Protein AF-A0A269XFL7-F1 (afdb_monomer_lite)

pLDDT: mean 87.85, std 7.82, range [61.16, 95.75]

Secondary structure (DSSP, 8-state):
----------SS-HHHHHHHHHHHHHHHHHHHHHHHHHHHHHHHH-----S-TT--SEEEE-SSS-EEEETTT--EES---

Sequence (81 aa):
PTGIVVNNQNERSQIKNREAAMKMLKSKLYQLKLEEQEREMAEIRGEQKEIGWGSQIRSYVFHPYSMVKDHRTNEETGKVD

Structure (mmCIF, N/CA/C/O backbone):
data_AF-A0A269XFL7-F1
#
_entry.id   AF-A0A269XFL7-F1
#
loop_
_atom_site.group_PDB
_atom_site.id
_atom_site.type_symbol
_atom_site.label_atom_id
_atom_site.label_alt_id
_atom_site.label_comp_id
_atom_site.label_asym_id
_atom_site.label_entity_id
_atom_site.label_seq_id
_atom_site.pdbx_PDB_ins_code
_atom_site.Cartn_x
_atom_site.Cartn_y
_atom_site.Cartn_z
_atom_site.occupancy
_atom_site.B_iso_or_equiv
_atom_site.auth_seq_id
_atom_site.auth_comp_id
_atom_site.auth_asym_id
_atom_site.auth_atom_id
_atom_site.pdbx_PDB_model_num
ATOM 1 N N . PRO A 1 1 ? -18.782 10.951 1.268 1.00 67.06 1 PRO A N 1
ATOM 2 C CA . PRO A 1 1 ? -18.075 10.184 2.331 1.00 67.06 1 PRO A CA 1
ATOM 3 C C . PRO A 1 1 ? -17.981 8.694 1.943 1.00 67.06 1 PRO A C 1
ATOM 5 O O . PRO A 1 1 ? -18.890 8.233 1.266 1.00 67.06 1 PRO A O 1
ATOM 8 N N . THR A 1 2 ? -16.923 7.962 2.336 1.00 81.88 2 THR A N 1
ATOM 9 C CA . THR A 1 2 ? -16.575 6.586 1.873 1.00 81.88 2 THR A CA 1
ATOM 10 C C . THR A 1 2 ? -17.614 5.489 2.157 1.00 81.88 2 THR A C 1
ATOM 12 O O . THR A 1 2 ? -17.423 4.349 1.755 1.00 81.88 2 THR A O 1
ATOM 15 N N . GLY A 1 3 ? -18.705 5.793 2.865 1.00 87.69 3 GLY A N 1
ATOM 16 C CA . GLY A 1 3 ? -19.791 4.844 3.143 1.00 87.69 3 GLY A CA 1
ATOM 17 C C . GLY A 1 3 ? -19.463 3.760 4.177 1.00 87.69 3 GLY A C 1
ATOM 18 O O . GLY A 1 3 ? -20.325 2.944 4.485 1.00 87.69 3 GLY A O 1
ATOM 19 N N . ILE A 1 4 ? -18.251 3.745 4.746 1.00 89.88 4 ILE A N 1
ATOM 20 C CA . ILE A 1 4 ? -17.843 2.741 5.736 1.00 89.88 4 ILE A CA 1
ATOM 21 C C . ILE A 1 4 ? -18.567 2.989 7.063 1.00 89.88 4 ILE A C 1
ATOM 23 O O . ILE A 1 4 ? -18.368 4.014 7.716 1.00 89.88 4 ILE A O 1
ATOM 27 N N . VAL A 1 5 ? -19.362 2.005 7.484 1.00 91.56 5 VAL A N 1
ATOM 28 C CA . VAL A 1 5 ? -20.070 1.998 8.769 1.00 91.56 5 VAL A CA 1
ATOM 29 C C . VAL A 1 5 ? -19.366 1.057 9.750 1.00 91.56 5 VAL A C 1
ATOM 31 O O . VAL A 1 5 ? -18.910 -0.034 9.392 1.00 91.56 5 VAL A O 1
ATOM 34 N N . VAL A 1 6 ? -19.258 1.485 11.008 1.00 89.88 6 VAL A N 1
ATOM 35 C CA . VAL A 1 6 ? -18.695 0.694 12.109 1.00 89.88 6 VAL A CA 1
ATOM 36 C C . VAL A 1 6 ? -19.625 0.785 13.309 1.00 89.88 6 VAL A C 1
ATOM 38 O O . VAL A 1 6 ? -19.978 1.881 13.732 1.00 89.88 6 VAL A O 1
ATOM 41 N N . ASN A 1 7 ? -19.964 -0.371 13.878 1.00 90.38 7 ASN A N 1
ATOM 42 C CA . ASN A 1 7 ? -20.768 -0.486 15.090 1.00 90.38 7 ASN A CA 1
ATOM 43 C C . ASN A 1 7 ? -19.924 -1.100 16.212 1.00 90.38 7 ASN A C 1
ATOM 45 O O . ASN A 1 7 ? -19.113 -1.989 15.959 1.00 90.38 7 ASN A O 1
ATOM 49 N N . ASN A 1 8 ? -20.119 -0.633 17.447 1.00 90.38 8 ASN A N 1
ATOM 50 C CA . ASN A 1 8 ? -19.460 -1.183 18.629 1.00 90.38 8 ASN A CA 1
ATOM 51 C C . ASN A 1 8 ? -20.400 -1.142 19.843 1.00 90.38 8 ASN A C 1
ATOM 53 O O . ASN A 1 8 ? -20.952 -0.085 20.153 1.00 90.38 8 ASN A O 1
ATOM 57 N N . GLN A 1 9 ? -20.560 -2.281 20.520 1.00 90.75 9 GLN A N 1
ATOM 58 C CA . GLN A 1 9 ? -21.449 -2.462 21.679 1.00 90.75 9 GLN A CA 1
ATOM 59 C C . GLN A 1 9 ? -20.752 -3.180 22.851 1.00 90.75 9 GLN A C 1
ATOM 61 O O . GLN A 1 9 ? -21.417 -3.681 23.751 1.00 90.75 9 GLN A O 1
ATOM 66 N N . ASN A 1 10 ? -19.419 -3.249 22.845 1.00 89.81 10 ASN A N 1
ATOM 67 C CA . ASN A 1 10 ? -18.669 -4.092 23.781 1.00 89.81 10 ASN A CA 1
ATOM 68 C C . ASN A 1 10 ? -18.682 -3.579 25.230 1.00 89.81 10 ASN A C 1
ATOM 70 O O . ASN A 1 10 ? -18.584 -4.370 26.163 1.00 89.81 10 ASN A O 1
ATOM 74 N N . GLU A 1 11 ? -18.780 -2.267 25.436 1.00 92.06 11 GLU A N 1
ATOM 75 C CA . GLU A 1 11 ? -18.717 -1.647 26.760 1.00 92.06 11 GLU A CA 1
ATOM 76 C C . GLU A 1 11 ? -20.090 -1.146 27.212 1.00 92.06 11 GLU A C 1
ATOM 78 O O . GLU A 1 11 ? -20.918 -0.708 26.413 1.00 92.06 11 GLU A O 1
ATOM 83 N N . ARG A 1 12 ? -20.305 -1.091 28.531 1.00 91.62 12 ARG A N 1
ATOM 84 C CA . ARG A 1 12 ? -21.504 -0.456 29.109 1.00 91.62 12 ARG A CA 1
ATOM 85 C C . ARG A 1 12 ? -21.530 1.063 28.878 1.00 91.62 12 ARG A C 1
ATOM 87 O O . ARG A 1 12 ? -22.598 1.666 28.850 1.00 91.62 12 ARG A O 1
ATOM 94 N N . SER A 1 13 ? -20.361 1.695 28.734 1.00 94.81 13 SER A N 1
ATOM 95 C CA . SER A 1 13 ? -20.239 3.144 28.522 1.00 94.81 13 SER A CA 1
ATOM 96 C C . SER A 1 13 ? -20.306 3.511 27.038 1.00 94.81 13 SER A C 1
ATOM 98 O O . SER A 1 13 ? -19.478 3.074 26.237 1.00 94.81 13 SER A O 1
ATOM 100 N N . GLN A 1 14 ? -21.238 4.402 26.685 1.00 91.88 14 GLN A N 1
ATOM 101 C CA . GLN A 1 14 ? -21.391 4.925 25.323 1.00 91.88 14 GLN A CA 1
ATOM 102 C C . GLN A 1 14 ? -20.133 5.660 24.833 1.00 91.88 14 GLN A C 1
ATOM 104 O O . GLN A 1 14 ? -19.762 5.531 23.667 1.00 91.88 14 GLN A O 1
ATOM 109 N N . ILE A 1 15 ? -19.457 6.407 25.713 1.00 94.31 15 ILE A N 1
ATOM 110 C CA . ILE A 1 15 ? -18.254 7.174 25.353 1.00 94.31 15 ILE A CA 1
ATOM 111 C C . ILE A 1 15 ? -17.134 6.217 24.938 1.00 94.31 15 ILE A C 1
ATOM 113 O O . ILE A 1 15 ? -16.549 6.394 23.870 1.00 94.31 15 ILE A O 1
ATOM 117 N N . LYS A 1 16 ? -16.916 5.148 25.716 1.00 93.56 16 LYS A N 1
ATOM 118 C CA . LYS A 1 16 ? -15.931 4.106 25.387 1.00 93.56 16 LYS A CA 1
ATOM 119 C C . LYS A 1 16 ? -16.273 3.397 24.077 1.00 93.56 16 LYS A C 1
ATOM 121 O O . LYS A 1 16 ? -15.397 3.199 23.236 1.00 93.56 16 LYS A O 1
ATOM 126 N N . ASN A 1 17 ? -17.552 3.075 23.860 1.00 93.25 17 ASN A N 1
ATOM 127 C CA . ASN A 1 17 ? -18.000 2.476 22.601 1.00 93.25 17 ASN A CA 1
ATOM 128 C C . ASN A 1 17 ? -17.714 3.387 21.405 1.00 93.25 17 ASN A C 1
ATOM 130 O O . ASN A 1 17 ? -17.211 2.906 20.388 1.00 93.25 17 ASN A O 1
ATOM 134 N N . ARG A 1 18 ? -17.968 4.696 21.544 1.00 93.19 18 ARG A N 1
ATOM 135 C CA . ARG A 1 18 ? -17.687 5.702 20.511 1.00 93.19 18 ARG A CA 1
ATOM 136 C C . ARG A 1 18 ? -16.193 5.810 20.213 1.00 93.19 18 ARG A C 1
ATOM 138 O O . ARG A 1 18 ? -15.813 5.834 19.047 1.00 93.19 18 ARG A O 1
ATOM 145 N N . GLU A 1 19 ? -15.344 5.847 21.236 1.00 94.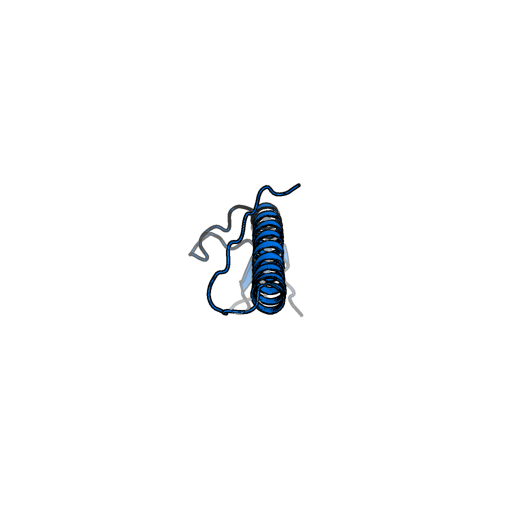50 19 GLU A N 1
ATOM 146 C CA . GLU A 1 19 ? -13.886 5.909 21.063 1.00 94.50 19 GLU A CA 1
ATOM 147 C C . GLU A 1 19 ? -13.343 4.676 20.340 1.00 94.50 19 GLU A C 1
ATOM 149 O O . GLU A 1 19 ? -12.596 4.796 19.364 1.00 94.50 19 GLU A O 1
ATOM 154 N N . ALA A 1 20 ? -13.768 3.485 20.756 1.00 94.00 20 ALA A N 1
ATOM 155 C CA . ALA A 1 20 ? -13.354 2.247 20.113 1.00 94.00 20 ALA A CA 1
ATOM 156 C C . ALA A 1 20 ? -13.917 2.112 18.683 1.00 94.00 20 ALA A C 1
ATOM 158 O O . ALA A 1 20 ? -13.183 1.696 17.785 1.00 94.00 20 ALA A O 1
ATOM 159 N N . ALA A 1 21 ? -15.158 2.545 18.425 1.00 94.56 21 ALA A N 1
ATOM 160 C CA . ALA A 1 21 ? -15.714 2.602 17.069 1.00 94.56 21 ALA A CA 1
ATOM 161 C C . ALA A 1 21 ? -14.920 3.562 16.169 1.00 94.56 21 ALA A C 1
ATOM 163 O O . ALA A 1 21 ? -14.616 3.222 15.028 1.00 94.56 21 ALA A O 1
ATOM 164 N N . MET A 1 22 ? -14.505 4.723 16.689 1.00 94.75 22 MET A N 1
ATOM 165 C CA . MET A 1 22 ? -13.651 5.661 15.953 1.00 94.75 22 MET A CA 1
ATOM 166 C C . MET A 1 22 ? -12.268 5.078 15.659 1.00 94.75 22 MET A C 1
ATOM 168 O O . MET A 1 22 ? -11.742 5.283 14.564 1.00 94.75 22 MET A O 1
ATOM 172 N N . LYS A 1 23 ? -11.677 4.329 16.598 1.00 94.94 23 LYS A N 1
ATOM 173 C CA . LYS A 1 23 ? -10.406 3.624 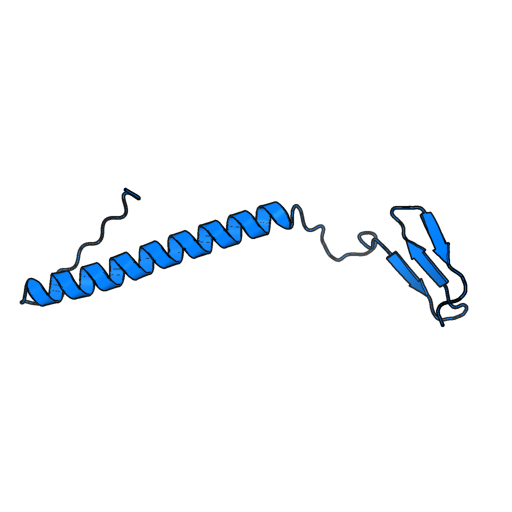16.370 1.00 94.94 23 LYS A CA 1
ATOM 174 C C . LYS A 1 23 ? -10.541 2.589 15.250 1.00 94.94 23 LYS A C 1
ATOM 176 O O . LYS A 1 23 ? -9.713 2.560 14.343 1.00 94.94 23 LYS A O 1
ATOM 181 N N . MET A 1 24 ? -11.610 1.794 15.276 1.00 94.06 24 MET A N 1
ATOM 182 C CA . MET A 1 24 ? -11.915 0.819 14.225 1.00 94.06 24 MET A CA 1
ATOM 183 C C . MET A 1 24 ? -12.168 1.489 12.869 1.00 94.06 24 MET A C 1
ATOM 185 O O . MET A 1 24 ? -11.628 1.044 11.859 1.00 94.06 24 MET A O 1
ATOM 189 N N . LEU A 1 25 ? -12.933 2.584 12.833 1.00 95.00 25 LEU A N 1
ATOM 190 C CA . LEU A 1 25 ? -13.201 3.334 11.605 1.00 95.00 25 LEU A CA 1
ATOM 191 C C . LEU A 1 25 ? -11.910 3.880 10.986 1.00 95.00 25 LEU A C 1
ATOM 193 O O . LEU A 1 25 ? -11.696 3.716 9.789 1.00 95.00 25 LEU A O 1
ATOM 197 N N . LYS A 1 26 ? -11.018 4.463 11.798 1.00 94.69 26 LYS A N 1
ATOM 198 C CA . LYS A 1 26 ? -9.699 4.921 11.333 1.00 94.69 26 LYS A CA 1
ATOM 199 C C . LYS A 1 26 ? -8.872 3.776 10.752 1.00 94.69 26 LYS A C 1
ATOM 201 O O . LYS A 1 26 ? -8.273 3.954 9.699 1.00 94.69 26 LYS A O 1
ATOM 206 N N . SER A 1 27 ? -8.878 2.610 11.399 1.00 95.19 27 SER A N 1
ATOM 207 C CA . SER A 1 27 ? -8.180 1.421 10.894 1.00 95.19 27 SER A CA 1
ATOM 208 C C . SER A 1 27 ? -8.706 0.988 9.525 1.00 95.19 27 SER A C 1
ATOM 210 O O . SER A 1 27 ? -7.914 0.754 8.620 1.00 95.19 27 SER A O 1
ATOM 212 N N . LYS A 1 28 ? -10.033 0.933 9.350 1.00 94.06 28 LYS A N 1
ATOM 213 C CA . LYS A 1 28 ? -10.655 0.579 8.064 1.00 94.06 28 LYS A CA 1
ATOM 214 C C . LYS A 1 28 ? -10.364 1.605 6.969 1.00 94.06 28 LYS A C 1
ATOM 216 O O . LYS A 1 28 ? -10.094 1.227 5.838 1.00 94.06 28 LYS A O 1
ATOM 221 N N . LEU A 1 29 ? -10.395 2.897 7.297 1.00 95.12 29 LEU A N 1
ATOM 222 C CA . LEU A 1 29 ? -10.051 3.962 6.347 1.00 95.12 29 LEU A CA 1
ATOM 223 C C . LEU A 1 29 ? -8.579 3.904 5.933 1.00 95.12 29 LEU A C 1
ATOM 225 O O . LEU A 1 29 ? -8.257 4.145 4.774 1.00 95.12 29 LEU A O 1
ATOM 229 N N . TYR A 1 30 ? -7.692 3.583 6.872 1.00 95.38 30 TYR A N 1
ATOM 230 C CA . TYR A 1 30 ? -6.278 3.405 6.572 1.00 95.38 30 TYR A CA 1
ATOM 231 C C . TYR A 1 30 ? -6.046 2.196 5.663 1.00 95.38 30 TYR A C 1
ATOM 233 O O . TYR A 1 30 ? -5.328 2.312 4.676 1.00 95.38 30 TYR A O 1
ATOM 241 N N . GLN A 1 31 ? -6.712 1.076 5.947 1.00 94.94 31 GLN A N 1
ATOM 242 C CA . GLN A 1 31 ? -6.662 -0.111 5.099 1.00 94.94 31 GLN A CA 1
ATOM 243 C C . GLN A 1 31 ? -7.166 0.178 3.679 1.00 94.94 31 GLN A C 1
ATOM 245 O O . GLN A 1 31 ? -6.477 -0.155 2.725 1.00 94.94 31 GLN A O 1
ATOM 250 N N . LEU A 1 32 ? -8.293 0.884 3.536 1.00 95.12 32 LEU A N 1
ATOM 251 C CA . LEU A 1 32 ? -8.809 1.292 2.225 1.00 95.12 32 LEU A CA 1
ATOM 252 C C . LEU A 1 32 ? -7.774 2.107 1.433 1.00 95.12 32 LEU A C 1
ATOM 254 O O . LEU A 1 32 ? -7.602 1.902 0.237 1.00 95.12 32 LEU A O 1
ATOM 258 N N . LYS A 1 33 ? -7.069 3.023 2.106 1.00 94.38 33 LYS A N 1
ATOM 259 C CA . LYS A 1 33 ? -6.024 3.829 1.469 1.00 94.38 33 LYS A CA 1
ATOM 260 C C . LYS A 1 33 ? -4.823 2.983 1.038 1.00 94.38 33 LYS A C 1
ATOM 262 O O . LYS A 1 33 ? -4.259 3.245 -0.017 1.00 94.38 33 LYS A O 1
ATOM 267 N N . LEU A 1 34 ? -4.423 1.999 1.843 1.00 95.75 34 LEU A N 1
ATOM 268 C CA . LEU A 1 34 ? -3.354 1.072 1.469 1.00 95.75 34 LEU A CA 1
ATOM 269 C C . LEU A 1 34 ? -3.745 0.241 0.245 1.00 95.75 34 LEU A C 1
ATOM 271 O O . LEU A 1 34 ? -2.958 0.152 -0.687 1.00 95.75 34 LEU A O 1
ATOM 275 N N . GLU A 1 35 ? -4.965 -0.294 0.214 1.00 95.12 35 GLU A N 1
ATOM 276 C CA . GLU A 1 35 ? -5.481 -1.057 -0.931 1.00 95.12 35 GLU A CA 1
ATOM 277 C C . GLU A 1 35 ? -5.532 -0.203 -2.209 1.00 95.12 35 GLU A C 1
ATOM 279 O O . GLU A 1 35 ? -5.187 -0.671 -3.292 1.00 95.12 35 GLU A O 1
ATOM 284 N N . GLU A 1 36 ? -5.911 1.072 -2.092 1.00 94.62 36 GLU A N 1
ATOM 285 C CA . GLU A 1 36 ? -5.881 2.021 -3.208 1.00 94.62 36 GLU A CA 1
ATOM 286 C C . GLU A 1 36 ? -4.453 2.274 -3.711 1.00 94.62 36 GLU A C 1
ATOM 288 O O . GLU A 1 36 ? -4.212 2.186 -4.913 1.00 94.62 36 GLU A O 1
ATOM 293 N N . GLN A 1 37 ? -3.493 2.491 -2.807 1.00 94.38 37 GLN A N 1
ATOM 294 C CA . GLN A 1 37 ? -2.079 2.648 -3.165 1.00 94.38 37 GLN A CA 1
ATOM 295 C C . GLN A 1 37 ? -1.492 1.380 -3.794 1.00 94.38 37 GLN A C 1
ATOM 297 O O . GLN A 1 37 ? -0.720 1.461 -4.747 1.00 94.38 37 GLN A O 1
ATOM 302 N N . GLU A 1 38 ? -1.837 0.202 -3.278 1.00 93.94 38 GLU A N 1
ATOM 303 C CA . GLU A 1 38 ? -1.410 -1.075 -3.849 1.00 93.94 38 GLU A CA 1
ATOM 304 C C . GLU A 1 38 ? -1.979 -1.280 -5.249 1.00 93.94 38 GLU A C 1
ATOM 306 O O . GLU A 1 38 ? -1.244 -1.713 -6.136 1.00 93.94 38 GLU A O 1
ATOM 311 N N . ARG A 1 39 ? -3.245 -0.913 -5.472 1.00 92.88 39 ARG A N 1
ATOM 312 C CA . ARG A 1 39 ? -3.870 -0.955 -6.796 1.00 92.88 39 ARG A CA 1
ATOM 313 C C . ARG A 1 39 ? -3.192 0.007 -7.768 1.00 92.88 39 ARG A C 1
ATOM 315 O O . ARG A 1 39 ? -2.833 -0.419 -8.859 1.00 92.88 39 ARG A O 1
ATOM 322 N N . GLU A 1 40 ? -2.942 1.252 -7.367 1.00 93.50 40 GLU A N 1
ATOM 323 C CA . GLU A 1 40 ? -2.196 2.219 -8.186 1.00 93.50 40 GLU A CA 1
ATOM 324 C C . GLU A 1 40 ? -0.788 1.702 -8.520 1.00 93.50 40 GLU A C 1
ATOM 326 O O . GLU A 1 40 ? -0.348 1.748 -9.669 1.00 93.50 40 GLU A O 1
ATOM 331 N N . MET A 1 41 ? -0.076 1.141 -7.537 1.00 91.12 41 MET A N 1
ATOM 332 C CA . MET A 1 41 ? 1.238 0.538 -7.768 1.00 91.12 41 MET A CA 1
ATOM 333 C C . MET A 1 41 ? 1.169 -0.687 -8.684 1.00 91.12 41 MET A C 1
ATOM 335 O O . MET A 1 41 ? 2.086 -0.895 -9.479 1.00 91.12 41 MET A O 1
ATOM 339 N N . ALA A 1 42 ? 0.125 -1.510 -8.575 1.00 89.94 42 ALA A N 1
ATOM 340 C CA . ALA A 1 42 ? -0.085 -2.664 -9.442 1.00 89.94 42 ALA A CA 1
ATOM 341 C C . ALA A 1 42 ? -0.371 -2.230 -10.886 1.00 89.94 42 ALA A C 1
ATOM 343 O O . ALA A 1 42 ? 0.224 -2.782 -11.809 1.00 89.94 42 ALA A O 1
ATOM 344 N N . GLU A 1 43 ? -1.193 -1.196 -11.080 1.00 90.56 43 GLU A N 1
ATOM 345 C CA . GLU A 1 43 ? -1.440 -0.589 -12.392 1.00 90.56 43 GLU A CA 1
ATOM 346 C C . GLU A 1 43 ? -0.145 -0.042 -13.012 1.00 90.56 43 GLU A C 1
ATOM 348 O O . GLU A 1 43 ? 0.133 -0.310 -14.180 1.00 90.56 43 GLU A O 1
ATOM 353 N N . ILE A 1 44 ? 0.695 0.646 -12.226 1.00 90.31 44 ILE A N 1
ATOM 354 C CA . ILE A 1 44 ? 1.998 1.159 -12.690 1.00 90.31 44 ILE A CA 1
ATOM 355 C C . ILE A 1 44 ? 2.962 0.020 -13.048 1.00 90.31 44 ILE A C 1
ATOM 357 O O . ILE A 1 44 ? 3.681 0.11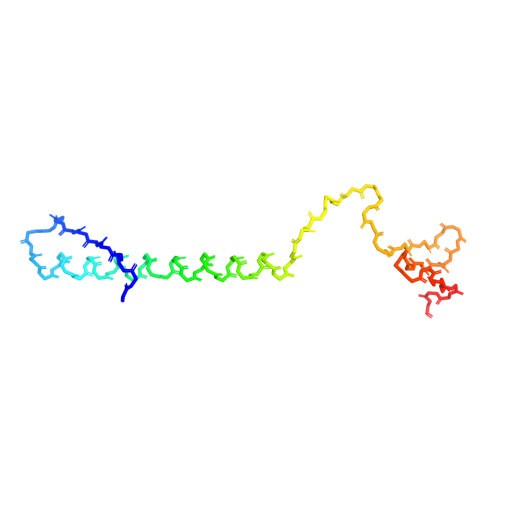0 -14.045 1.00 90.31 44 ILE A O 1
ATOM 361 N N . ARG A 1 45 ? 3.016 -1.043 -12.234 1.00 85.62 45 ARG A N 1
ATOM 362 C CA . ARG A 1 45 ? 3.856 -2.223 -12.512 1.00 85.62 45 ARG A CA 1
ATOM 363 C C . ARG A 1 45 ? 3.408 -2.952 -13.779 1.00 85.62 45 ARG A C 1
ATOM 365 O O . ARG A 1 45 ? 4.246 -3.586 -14.422 1.00 85.62 45 ARG A O 1
ATOM 372 N N . GLY A 1 46 ? 2.130 -2.833 -14.136 1.00 83.12 46 GLY A N 1
ATOM 373 C CA . GLY A 1 46 ? 1.528 -3.502 -15.279 1.00 83.12 46 GLY A CA 1
ATOM 374 C C . GLY A 1 46 ? 1.521 -5.022 -15.123 1.00 83.12 46 GLY A C 1
ATOM 375 O O . GLY A 1 46 ? 1.728 -5.571 -14.038 1.00 83.12 46 GLY A O 1
ATOM 376 N N . GLU A 1 47 ? 1.294 -5.724 -16.230 1.00 80.69 47 GLU A N 1
ATOM 377 C CA . GLU A 1 47 ? 1.369 -7.184 -16.255 1.00 80.69 47 GLU A CA 1
ATOM 378 C C . GLU A 1 47 ? 2.820 -7.649 -16.064 1.00 80.69 47 GLU A C 1
ATOM 380 O O . GLU A 1 47 ? 3.631 -7.657 -16.996 1.00 80.69 47 GLU A O 1
ATOM 385 N N . GLN A 1 48 ? 3.158 -8.072 -14.844 1.00 71.12 48 GLN A N 1
ATOM 386 C CA . GLN A 1 48 ? 4.390 -8.814 -14.603 1.00 71.12 48 GLN A CA 1
ATOM 387 C C . GLN A 1 48 ? 4.266 -10.199 -15.235 1.00 71.12 48 GLN A C 1
ATOM 389 O O . GLN A 1 48 ? 3.592 -11.087 -14.715 1.00 71.12 48 GLN A O 1
ATOM 394 N N . LYS A 1 49 ? 4.942 -10.385 -16.370 1.00 74.62 49 LYS A N 1
ATOM 395 C CA . LYS A 1 49 ? 5.159 -11.713 -16.942 1.00 74.62 49 LYS A CA 1
ATOM 396 C C . LYS A 1 49 ? 5.975 -12.553 -15.966 1.00 74.62 49 LYS A C 1
ATOM 398 O O . LYS A 1 49 ? 6.850 -12.037 -15.271 1.00 74.62 49 LYS A O 1
ATOM 403 N N . GLU A 1 50 ? 5.693 -13.848 -15.947 1.00 78.75 50 GLU A N 1
ATOM 404 C CA . GLU A 1 50 ? 6.419 -14.806 -15.124 1.00 78.75 50 GLU A CA 1
ATOM 405 C C . GLU A 1 50 ? 7.935 -14.679 -15.369 1.00 78.75 50 GLU A C 1
ATOM 407 O O . GLU A 1 50 ? 8.391 -14.501 -16.508 1.00 78.75 50 GLU A O 1
ATOM 412 N N . ILE A 1 51 ? 8.730 -14.736 -14.297 1.00 74.44 51 ILE A N 1
ATOM 413 C CA . ILE A 1 51 ? 10.197 -14.721 -14.378 1.00 74.44 51 ILE A CA 1
ATOM 414 C C . ILE A 1 51 ? 10.642 -16.116 -14.832 1.00 74.44 51 ILE A C 1
ATOM 416 O O . ILE A 1 51 ? 11.088 -16.944 -14.044 1.00 74.44 51 ILE A O 1
ATOM 420 N N . GLY A 1 52 ? 10.432 -16.392 -16.115 1.00 81.62 52 GLY A N 1
ATOM 421 C CA . GLY A 1 52 ? 10.743 -17.650 -16.769 1.00 81.62 52 GLY A CA 1
ATOM 422 C C . GLY A 1 52 ? 11.751 -17.482 -17.902 1.00 81.62 52 GLY A C 1
ATOM 423 O O . GLY A 1 52 ? 12.201 -16.383 -18.241 1.00 81.62 52 GLY A O 1
ATOM 424 N N . TRP A 1 53 ? 12.100 -18.605 -18.521 1.00 72.12 53 TRP A N 1
ATOM 425 C CA . TRP A 1 53 ? 12.958 -18.626 -19.701 1.00 72.12 53 TRP A CA 1
ATOM 426 C C . TRP A 1 53 ? 12.293 -17.850 -20.848 1.00 72.12 53 TRP A C 1
ATOM 428 O O . TRP A 1 53 ? 11.197 -18.191 -21.281 1.00 72.12 53 TRP A O 1
ATOM 438 N N . GLY A 1 54 ? 12.948 -16.789 -21.327 1.00 74.06 54 GLY A N 1
ATOM 439 C CA . GLY A 1 54 ? 12.462 -15.960 -22.439 1.00 74.06 54 GLY A CA 1
ATOM 440 C C . GLY A 1 54 ? 11.731 -14.665 -22.058 1.00 74.06 54 GLY A C 1
ATOM 441 O O . GLY A 1 54 ? 11.441 -13.880 -22.956 1.00 74.06 54 GLY A O 1
ATOM 442 N N . SER A 1 55 ? 11.481 -14.375 -20.771 1.00 81.31 55 SER A N 1
ATOM 443 C CA . SER A 1 55 ? 10.952 -13.059 -20.337 1.00 81.31 55 SER A CA 1
ATOM 444 C C . SER A 1 55 ? 12.039 -12.018 -20.023 1.00 81.31 55 SER A C 1
ATOM 446 O O . SER A 1 55 ? 11.755 -10.873 -19.670 1.00 81.31 55 SER A O 1
ATOM 448 N N . GLN A 1 56 ? 13.302 -12.402 -20.191 1.00 84.94 56 GLN A N 1
ATOM 449 C CA . GLN A 1 56 ? 14.472 -11.555 -20.014 1.00 84.94 56 GLN A CA 1
ATOM 450 C C . GLN A 1 56 ? 14.517 -10.424 -21.051 1.00 84.94 56 GLN A C 1
ATOM 452 O O . GLN A 1 56 ? 14.530 -10.667 -22.253 1.00 84.94 56 GLN A O 1
ATOM 457 N N . ILE A 1 57 ? 14.681 -9.184 -20.587 1.00 86.94 57 ILE A N 1
ATOM 458 C CA . ILE A 1 57 ? 14.898 -8.026 -21.471 1.00 86.94 57 ILE A CA 1
ATOM 459 C C . ILE A 1 57 ? 16.368 -7.802 -21.837 1.00 86.94 57 ILE A C 1
ATOM 461 O O . ILE A 1 57 ? 16.655 -7.119 -22.812 1.00 86.94 57 ILE A O 1
ATOM 465 N N . ARG A 1 58 ? 17.315 -8.350 -21.068 1.00 89.75 58 ARG A N 1
ATOM 466 C CA . ARG A 1 58 ? 18.746 -8.152 -21.306 1.00 89.75 58 ARG A CA 1
ATOM 467 C C . ARG A 1 58 ? 19.576 -9.350 -20.875 1.00 89.75 58 ARG A C 1
ATOM 469 O O . ARG A 1 58 ? 19.433 -9.819 -19.747 1.00 89.75 58 ARG A O 1
ATOM 476 N N . SER A 1 59 ? 20.458 -9.798 -21.760 1.00 88.75 59 SER A N 1
ATOM 477 C CA . SER A 1 59 ? 21.441 -10.852 -21.505 1.00 88.75 59 SER A CA 1
ATOM 478 C C . SER A 1 59 ? 22.783 -10.276 -21.121 1.00 88.75 59 SER A C 1
ATOM 480 O O . SER A 1 59 ? 23.277 -9.379 -21.792 1.00 88.75 59 SER A O 1
ATOM 482 N N . TYR A 1 60 ? 23.362 -10.830 -20.061 1.00 89.25 60 TYR A N 1
ATOM 483 C CA . TYR A 1 60 ? 24.721 -10.561 -19.620 1.00 89.25 60 TYR A CA 1
ATOM 484 C C . TYR A 1 60 ? 25.482 -11.880 -19.685 1.00 89.25 60 TYR A C 1
ATOM 486 O O . TYR A 1 60 ? 25.192 -12.806 -18.926 1.00 89.25 60 TYR A O 1
ATOM 494 N N . VAL A 1 61 ? 26.411 -11.980 -20.628 1.00 87.62 61 VAL A N 1
ATOM 495 C CA . VAL A 1 61 ? 27.294 -13.133 -20.791 1.00 87.62 61 VAL A CA 1
ATOM 496 C C . VAL A 1 61 ? 28.695 -12.651 -20.456 1.00 87.62 61 VAL A C 1
ATOM 498 O O . VAL A 1 61 ? 29.154 -11.679 -21.040 1.00 87.62 61 VAL A O 1
ATOM 501 N N . PHE A 1 62 ? 29.349 -13.289 -19.488 1.00 86.38 62 PHE A N 1
ATOM 502 C CA . PHE A 1 62 ? 30.714 -12.932 -19.073 1.00 86.38 62 PHE A CA 1
ATOM 503 C C . PHE A 1 62 ? 31.754 -13.978 -19.494 1.00 86.38 62 PHE A C 1
ATOM 505 O O . PHE A 1 62 ? 32.947 -13.694 -19.522 1.00 86.38 62 PHE A O 1
ATOM 512 N N . HIS A 1 63 ? 31.320 -15.193 -19.836 1.00 83.25 63 HIS A N 1
ATOM 513 C CA . HIS A 1 63 ? 32.184 -16.256 -20.335 1.00 83.25 63 HIS A CA 1
ATOM 514 C C . HIS A 1 63 ? 31.441 -17.051 -21.419 1.00 83.25 63 HIS A C 1
ATOM 516 O O . HIS A 1 63 ? 30.270 -17.375 -21.207 1.00 83.25 63 HIS A O 1
ATOM 522 N N . PRO A 1 64 ? 32.067 -17.373 -22.569 1.00 83.94 64 PRO A N 1
ATOM 523 C CA . PRO A 1 64 ? 33.488 -17.201 -22.913 1.00 83.94 64 PRO A CA 1
ATOM 524 C C . PRO A 1 64 ? 33.890 -15.791 -23.383 1.00 83.94 64 PRO A C 1
ATOM 526 O O . PRO A 1 64 ? 35.069 -15.535 -23.600 1.00 83.94 64 PRO A O 1
ATOM 529 N N . TYR A 1 65 ? 32.934 -14.876 -23.521 1.00 83.50 65 TYR A N 1
ATOM 530 C CA . TYR A 1 65 ? 33.147 -13.477 -23.896 1.00 83.50 65 TYR A CA 1
ATOM 531 C C . TYR A 1 65 ? 32.329 -12.559 -22.982 1.00 83.50 65 TYR A C 1
ATOM 533 O O . TYR A 1 65 ? 31.287 -12.973 -22.476 1.00 83.50 65 TYR A O 1
ATOM 541 N N . SER A 1 66 ? 32.783 -11.317 -22.805 1.00 85.94 66 SER A N 1
ATOM 542 C CA . SER A 1 66 ? 32.058 -10.271 -22.075 1.00 85.94 66 SER A CA 1
ATOM 543 C C . SER A 1 66 ? 31.136 -9.511 -23.031 1.00 85.94 66 SER A C 1
ATOM 545 O O . SER A 1 66 ? 31.601 -8.703 -23.835 1.00 85.94 66 SER A O 1
ATOM 547 N N . MET A 1 67 ? 29.832 -9.776 -22.955 1.00 88.44 67 MET A N 1
ATOM 548 C CA . MET A 1 67 ? 28.807 -9.213 -23.834 1.00 88.44 67 MET A CA 1
ATOM 549 C C . MET A 1 67 ? 27.519 -8.899 -23.073 1.00 88.44 67 MET A C 1
ATOM 551 O O . MET A 1 67 ? 26.995 -9.727 -22.323 1.00 88.44 67 MET A O 1
ATOM 555 N N . VAL A 1 68 ? 26.968 -7.715 -23.335 1.00 89.69 68 VAL A N 1
ATOM 556 C CA . VAL A 1 68 ? 25.623 -7.324 -22.900 1.00 89.69 68 VAL A CA 1
ATOM 557 C C . VAL A 1 68 ? 24.741 -7.125 -24.123 1.00 89.69 68 VAL A C 1
ATOM 559 O O . VAL A 1 68 ? 25.107 -6.363 -25.012 1.00 89.69 68 VAL A O 1
ATOM 562 N N . LYS A 1 69 ? 23.577 -7.779 -24.159 1.0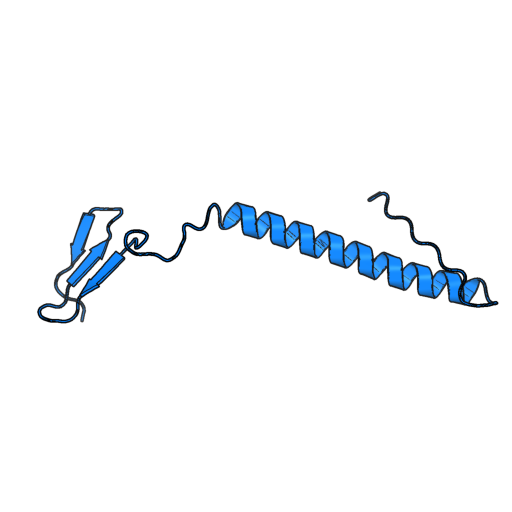0 89.69 69 LYS A N 1
ATOM 563 C CA . LYS A 1 69 ? 22.597 -7.662 -25.249 1.00 89.69 69 LYS A CA 1
ATOM 564 C C . LYS A 1 69 ? 21.233 -7.259 -24.711 1.00 89.69 69 LYS A C 1
ATOM 566 O O . LYS A 1 69 ? 20.670 -7.992 -23.896 1.00 89.69 69 LYS A O 1
ATOM 571 N N . ASP A 1 70 ? 20.691 -6.127 -25.156 1.00 91.62 70 ASP A N 1
ATOM 572 C CA . ASP A 1 70 ? 19.313 -5.719 -24.845 1.00 91.62 70 ASP A CA 1
ATOM 573 C C . ASP A 1 70 ? 18.365 -6.293 -25.910 1.00 91.62 70 ASP A C 1
ATOM 575 O O . ASP A 1 70 ? 18.434 -5.940 -27.085 1.00 91.62 70 ASP A O 1
ATOM 579 N N . HIS A 1 71 ? 17.470 -7.197 -25.507 1.00 87.88 71 HIS A N 1
ATOM 580 C CA . HIS A 1 71 ? 16.533 -7.882 -26.407 1.00 87.88 71 HIS A CA 1
ATOM 581 C C . HIS A 1 71 ? 15.394 -6.977 -26.892 1.00 87.88 71 HIS A C 1
ATOM 583 O O . HIS A 1 71 ? 14.641 -7.369 -27.778 1.00 87.88 71 HIS A O 1
ATOM 589 N N . ARG A 1 72 ? 15.241 -5.771 -26.327 1.00 89.19 72 ARG A N 1
ATOM 590 C CA . ARG A 1 72 ? 14.211 -4.814 -26.767 1.00 89.19 72 ARG A CA 1
ATOM 591 C C . ARG A 1 72 ? 14.687 -3.960 -27.933 1.00 89.19 72 ARG A C 1
ATOM 593 O O . ARG A 1 72 ? 13.900 -3.654 -28.820 1.00 89.19 72 ARG A O 1
ATOM 600 N N . THR A 1 73 ? 15.956 -3.559 -27.912 1.00 90.88 73 THR A N 1
ATOM 601 C CA . THR A 1 73 ? 16.565 -2.725 -28.959 1.00 90.88 73 THR A CA 1
ATOM 602 C C . THR A 1 73 ? 17.425 -3.531 -29.927 1.00 90.88 73 THR A C 1
ATOM 604 O O . THR A 1 73 ? 17.812 -3.002 -30.959 1.00 90.88 73 THR A O 1
ATOM 607 N N . ASN A 1 74 ? 17.696 -4.806 -29.624 1.00 87.94 74 ASN A N 1
ATOM 608 C CA . ASN A 1 74 ? 18.637 -5.679 -30.335 1.00 87.94 74 ASN A CA 1
ATOM 609 C C . ASN A 1 74 ? 20.087 -5.166 -30.367 1.00 87.94 74 ASN A C 1
ATOM 611 O O . ASN A 1 74 ? 20.911 -5.724 -31.084 1.00 87.94 74 ASN A O 1
ATOM 615 N N . GLU A 1 75 ? 20.402 -4.151 -29.564 1.00 89.06 75 GLU A N 1
ATOM 616 C CA . GLU A 1 75 ? 21.746 -3.595 -29.429 1.00 89.06 75 GLU A CA 1
ATOM 617 C C . GLU A 1 75 ? 22.624 -4.514 -28.571 1.00 89.06 75 GLU A C 1
ATOM 619 O O . GLU A 1 75 ? 22.178 -5.055 -27.547 1.00 89.06 75 GLU A O 1
ATOM 624 N N . GLU A 1 76 ? 23.887 -4.660 -28.970 1.00 88.81 76 GLU A N 1
ATOM 625 C CA . GLU A 1 76 ? 24.889 -5.457 -28.264 1.00 88.81 76 GLU A CA 1
ATOM 626 C C . GLU A 1 76 ? 26.176 -4.664 -28.011 1.00 88.81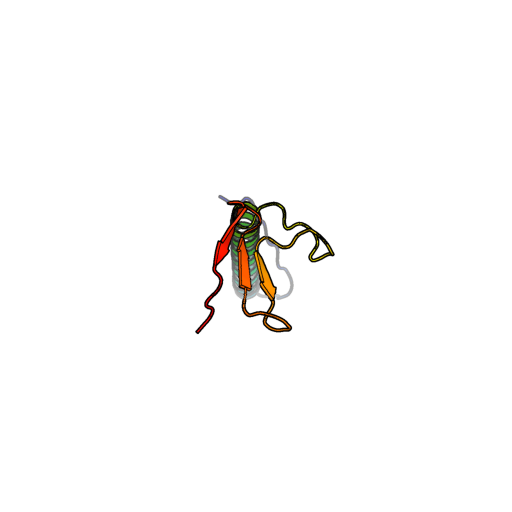 76 GLU A C 1
ATOM 628 O O . GLU A 1 76 ? 26.694 -3.972 -28.887 1.00 88.81 76 GLU A O 1
ATOM 633 N N . THR A 1 77 ? 26.711 -4.784 -26.795 1.00 86.69 77 THR A N 1
ATOM 634 C CA . THR A 1 77 ? 27.957 -4.132 -26.380 1.00 86.69 77 THR A CA 1
ATOM 635 C C . THR A 1 77 ? 28.965 -5.186 -25.941 1.00 86.69 77 THR A C 1
ATOM 637 O O . THR A 1 77 ? 28.744 -5.907 -24.964 1.00 86.69 77 THR A O 1
ATOM 640 N N . GLY A 1 78 ? 30.093 -5.253 -26.650 1.00 76.94 78 GLY A N 1
ATOM 641 C CA . GLY A 1 78 ? 31.215 -6.150 -26.370 1.00 76.94 78 GLY A CA 1
ATOM 642 C C . GLY A 1 78 ? 32.406 -5.414 -25.760 1.00 76.94 78 GLY A C 1
ATOM 643 O O . GLY A 1 78 ? 33.409 -5.229 -26.436 1.00 76.94 78 GLY A O 1
ATOM 644 N N . LYS A 1 79 ? 32.268 -4.936 -24.519 1.00 68.44 79 LYS A N 1
ATOM 645 C CA . LYS A 1 79 ? 33.340 -4.477 -23.608 1.00 68.44 79 LYS A CA 1
ATOM 646 C C . LYS A 1 79 ? 32.656 -4.072 -22.299 1.00 68.44 79 LYS A C 1
ATOM 648 O O . LYS A 1 79 ? 32.099 -2.984 -22.218 1.00 68.44 79 LYS A O 1
ATOM 653 N N . VAL A 1 80 ? 32.574 -4.992 -21.340 1.00 64.69 80 VAL A N 1
ATOM 654 C CA . VAL A 1 80 ? 31.715 -4.847 -20.141 1.00 64.69 80 VAL A CA 1
ATOM 655 C C . VAL A 1 80 ? 32.506 -4.365 -18.911 1.00 64.69 80 VAL A C 1
ATOM 657 O O . VAL A 1 80 ? 31.998 -4.423 -17.799 1.00 64.69 80 VAL A O 1
ATOM 660 N N . ASP A 1 81 ? 33.722 -3.858 -19.128 1.00 61.16 81 ASP A N 1
ATOM 661 C CA . ASP A 1 81 ? 34.603 -3.283 -18.101 1.00 61.16 81 ASP A CA 1
ATOM 662 C C . ASP A 1 81 ? 34.628 -1.750 -18.166 1.00 61.16 81 ASP A C 1
ATOM 664 O O . ASP A 1 81 ? 34.728 -1.209 -19.298 1.00 61.16 81 ASP A O 1
#

Radius of gyration: 26.37 Å; chains: 1; bounding box: 56×29×59 Å

Foldseek 3Di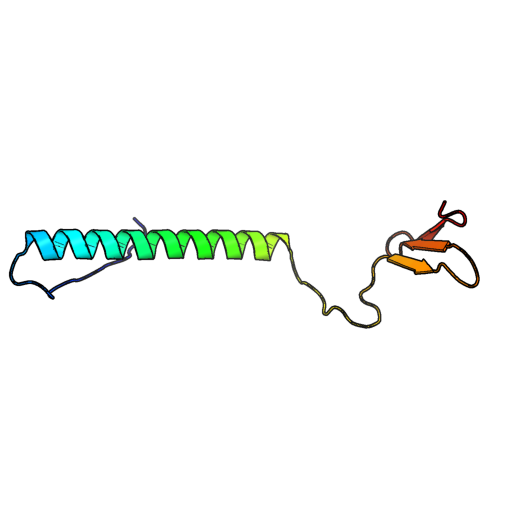:
DPPDDFFFDPDPDPVVRVVVSVVVVVVVVVVVVVVVVVVVVDVVVDDDDPPDPPPDQWDADPPPFGKIAGNVVRDIDGDND

InterPro domains:
  IPR000352 Peptide chain release factor class I [PF00472] (1-72)
  IPR045853 Peptide chain release factor class I superfamily [SSF75620] (1-81)

Organism: NCBI:txid152332